Protein AF-A0A382LGN1-F1 (afdb_monomer_lite)

Radius of gyration: 19.97 Å; chains: 1; bounding box: 37×20×60 Å

pLDDT: mean 86.14, std 12.87, range [38.75, 96.81]

InterPro domains:
  IPR001444 Flagellar basal body rod protein, N-terminal [PF00460] (5-35)
  IPR019776 Flagellar basal body rod protein, conserved site [PS00588] (11-31)
  IPR020013 Flagellar hook-basal body protein, FlgE/F/G [TIGR03506] (3-55)

Sequence (58 aa):
MLRALYTSASGMQGQQMNLDVIANNLANVNTTGFKKSKMEFQDMLYQTNRAAGAEAGG

Secondary structure (DSSP, 8-state):
-HHHHHHHHHHHHHHHHHHHHHHHHHHTTTSTT---------PPPP--SS-TT-----

Organism: NCBI:txid408172

Structure (mmCIF, N/CA/C/O backbone):
data_AF-A0A382LGN1-F1
#
_entry.id   AF-A0A382LGN1-F1
#
loop_
_atom_site.group_PDB
_atom_site.id
_atom_site.type_symbol
_atom_site.label_atom_id
_atom_site.label_alt_id
_atom_site.label_comp_id
_atom_site.label_asym_id
_atom_site.label_entity_id
_atom_site.label_seq_id
_atom_site.pdbx_PDB_ins_code
_atom_site.Cartn_x
_atom_site.Cartn_y
_atom_site.Cartn_z
_atom_site.occupancy
_atom_site.B_iso_or_equiv
_atom_site.auth_seq_id
_atom_site.auth_comp_id
_atom_site.auth_asym_id
_atom_site.auth_atom_id
_atom_site.pdbx_PDB_model_num
ATOM 1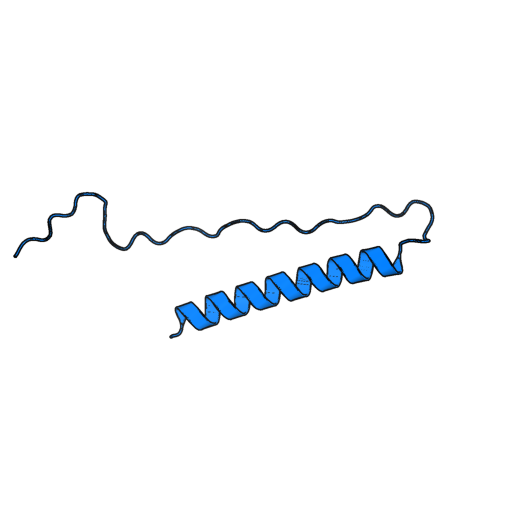 N N . MET A 1 1 ? 18.759 -8.756 -16.426 1.00 62.47 1 MET A N 1
ATOM 2 C CA . MET A 1 1 ? 18.241 -9.451 -15.225 1.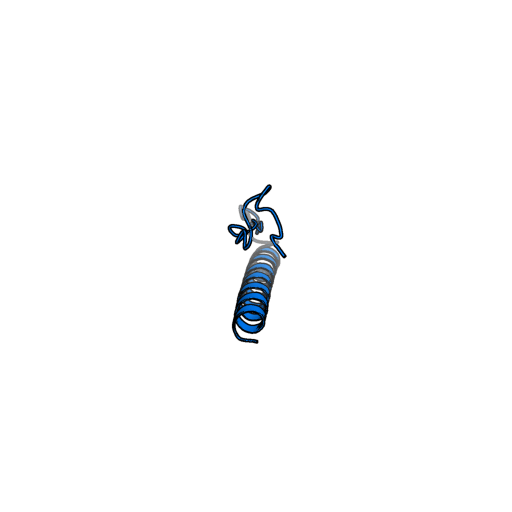00 62.47 1 MET A CA 1
ATOM 3 C C . MET A 1 1 ? 18.173 -8.541 -13.998 1.00 62.47 1 MET A C 1
ATOM 5 O O . MET A 1 1 ? 17.112 -8.486 -13.395 1.00 62.47 1 MET A O 1
ATOM 9 N N . LEU A 1 2 ? 19.213 -7.753 -13.683 1.00 80.88 2 LEU A N 1
ATOM 10 C CA . LEU A 1 2 ? 19.222 -6.848 -12.517 1.00 80.88 2 LEU A CA 1
ATOM 11 C C . LEU A 1 2 ? 18.026 -5.872 -12.458 1.00 80.88 2 LEU A C 1
ATOM 13 O O . LEU A 1 2 ? 17.346 -5.803 -11.443 1.00 80.88 2 LEU A O 1
ATOM 17 N N . ARG A 1 3 ? 17.709 -5.176 -13.563 1.00 81.75 3 ARG A N 1
ATOM 18 C CA . ARG A 1 3 ? 16.570 -4.234 -13.625 1.00 81.75 3 ARG A CA 1
ATOM 19 C C . ARG A 1 3 ? 15.233 -4.899 -13.290 1.00 81.75 3 ARG A C 1
ATOM 21 O O . ARG A 1 3 ? 14.455 -4.337 -12.537 1.00 81.75 3 ARG A O 1
ATOM 28 N N . ALA A 1 4 ? 14.992 -6.097 -13.828 1.00 85.50 4 ALA A N 1
ATOM 29 C CA . ALA A 1 4 ? 13.760 -6.841 -13.576 1.00 85.50 4 ALA A CA 1
ATOM 30 C C . ALA A 1 4 ? 13.637 -7.234 -12.098 1.00 85.50 4 ALA A C 1
ATOM 32 O O . ALA A 1 4 ? 12.570 -7.068 -11.524 1.00 85.50 4 ALA A O 1
ATOM 33 N N . LEU A 1 5 ? 14.736 -7.664 -11.468 1.00 90.31 5 LEU A N 1
ATOM 34 C CA . LEU A 1 5 ? 14.759 -7.973 -10.038 1.00 90.31 5 LEU A CA 1
ATOM 35 C C . LEU A 1 5 ? 14.444 -6.740 -9.183 1.00 90.31 5 LEU A C 1
ATOM 37 O O . LEU A 1 5 ? 13.636 -6.839 -8.266 1.00 90.31 5 LEU A O 1
ATOM 41 N N . TYR A 1 6 ? 15.025 -5.580 -9.503 1.00 88.12 6 TYR A N 1
ATOM 42 C CA . TYR A 1 6 ? 14.711 -4.333 -8.801 1.00 88.12 6 TYR A CA 1
ATOM 43 C C . TYR A 1 6 ? 13.248 -3.917 -8.980 1.00 88.12 6 TYR A C 1
ATOM 45 O O . TYR A 1 6 ? 12.614 -3.532 -8.004 1.00 88.12 6 TYR A O 1
ATOM 53 N N . THR A 1 7 ? 12.687 -4.057 -10.184 1.00 87.12 7 THR A N 1
ATOM 54 C CA . THR A 1 7 ? 11.259 -3.800 -10.435 1.00 87.12 7 THR A CA 1
ATOM 55 C C . THR A 1 7 ? 10.358 -4.772 -9.667 1.00 87.12 7 THR A C 1
ATOM 57 O O . THR A 1 7 ? 9.355 -4.363 -9.087 1.00 87.12 7 THR A O 1
ATOM 60 N N . SER A 1 8 ? 10.710 -6.059 -9.617 1.00 90.00 8 SER A N 1
ATOM 61 C CA . SER A 1 8 ? 9.975 -7.050 -8.826 1.00 90.00 8 SER A CA 1
ATOM 62 C C . SER A 1 8 ? 10.073 -6.765 -7.328 1.00 90.00 8 SER A C 1
ATOM 64 O O . SER A 1 8 ? 9.067 -6.846 -6.631 1.00 90.00 8 SER A O 1
ATOM 66 N N . ALA A 1 9 ? 11.254 -6.391 -6.831 1.00 91.94 9 ALA A N 1
ATOM 67 C CA . ALA A 1 9 ? 11.463 -6.039 -5.432 1.00 91.94 9 ALA A CA 1
ATOM 68 C C . ALA A 1 9 ? 10.668 -4.786 -5.035 1.00 91.94 9 ALA A C 1
ATOM 70 O O . ALA A 1 9 ? 9.976 -4.811 -4.020 1.00 91.94 9 ALA A O 1
ATOM 71 N N . SER A 1 10 ? 10.688 -3.729 -5.856 1.00 90.69 10 SER A N 1
ATOM 72 C CA . SER A 1 10 ? 9.894 -2.520 -5.604 1.00 90.69 10 SER A CA 1
ATOM 73 C C . SER A 1 10 ? 8.391 -2.806 -5.656 1.00 90.69 10 SER A C 1
ATOM 75 O O . SER A 1 10 ? 7.636 -2.291 -4.835 1.00 90.69 10 SER A O 1
ATOM 77 N N . GLY A 1 11 ? 7.952 -3.678 -6.571 1.00 91.62 11 GLY A N 1
ATOM 78 C CA . GLY A 1 11 ? 6.572 -4.155 -6.634 1.00 91.62 11 GLY A CA 1
ATOM 79 C C . GLY A 1 11 ? 6.159 -4.919 -5.374 1.00 91.62 11 GLY A C 1
ATOM 80 O O . GLY A 1 11 ? 5.133 -4.602 -4.780 1.00 91.62 11 GLY A O 1
ATOM 81 N N . MET A 1 12 ? 6.974 -5.878 -4.921 1.00 95.31 12 MET A N 1
ATOM 82 C CA . MET A 1 12 ? 6.713 -6.632 -3.686 1.00 95.31 12 MET A CA 1
ATOM 83 C C . MET A 1 12 ? 6.677 -5.726 -2.455 1.00 95.31 12 MET A C 1
ATOM 85 O O . MET A 1 12 ? 5.780 -5.862 -1.629 1.00 95.31 12 MET A O 1
ATOM 89 N N . GLN A 1 13 ? 7.602 -4.772 -2.349 1.00 94.69 13 GLN A N 1
ATOM 90 C CA . GLN A 1 13 ? 7.617 -3.811 -1.248 1.00 94.69 13 GLN A CA 1
ATOM 91 C C . GLN A 1 13 ? 6.358 -2.932 -1.245 1.00 94.69 13 GLN A C 1
ATOM 93 O O . GLN A 1 13 ? 5.766 -2.705 -0.190 1.00 94.69 13 GLN A O 1
ATOM 98 N N . GLY A 1 14 ? 5.911 -2.479 -2.421 1.00 93.69 14 GLY A N 1
ATOM 99 C CA . GLY A 1 14 ? 4.656 -1.742 -2.560 1.00 93.69 14 GLY A CA 1
ATOM 100 C C . GLY A 1 14 ? 3.438 -2.567 -2.135 1.00 93.69 14 GLY A C 1
ATOM 101 O O . GLY A 1 14 ? 2.568 -2.061 -1.428 1.00 93.69 14 GLY A O 1
ATOM 102 N N . GLN A 1 15 ? 3.394 -3.850 -2.507 1.00 94.88 15 GLN A N 1
ATOM 103 C CA . GLN A 1 15 ? 2.325 -4.758 -2.081 1.00 94.88 15 GLN A CA 1
ATOM 104 C C . GLN A 1 15 ? 2.339 -5.002 -0.569 1.00 94.88 15 GLN A C 1
ATOM 106 O O . GLN A 1 15 ? 1.280 -4.961 0.053 1.00 94.88 15 GLN A O 1
ATOM 111 N N . GLN A 1 16 ? 3.516 -5.192 0.034 1.00 95.50 16 GLN A N 1
ATOM 112 C CA . GLN A 1 16 ? 3.645 -5.348 1.484 1.00 95.50 16 GLN A CA 1
ATOM 113 C C . GLN A 1 16 ? 3.079 -4.131 2.222 1.00 95.50 16 GLN A C 1
ATOM 115 O O . GLN A 1 16 ? 2.244 -4.282 3.107 1.00 95.50 16 GLN A O 1
ATOM 120 N N . MET A 1 17 ? 3.454 -2.921 1.801 1.00 95.56 17 MET A N 1
ATOM 121 C CA . MET A 1 17 ? 2.959 -1.695 2.427 1.00 95.56 17 MET A CA 1
ATOM 122 C C . MET A 1 17 ? 1.436 -1.542 2.282 1.00 95.56 17 MET A C 1
ATOM 124 O O . MET A 1 17 ? 0.766 -1.091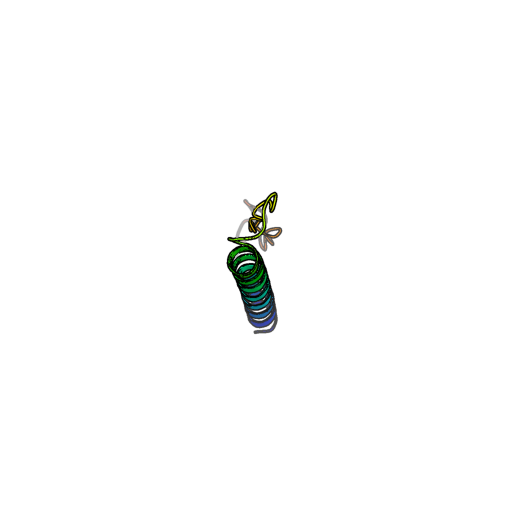 3.209 1.00 95.56 17 MET A O 1
ATOM 128 N N . ASN A 1 18 ? 0.864 -1.965 1.151 1.00 95.88 18 ASN A N 1
ATOM 129 C CA . ASN A 1 18 ? -0.586 -1.965 0.965 1.00 95.88 18 ASN A CA 1
ATOM 130 C C . ASN A 1 18 ? -1.280 -2.940 1.927 1.00 95.88 18 ASN A C 1
ATOM 132 O O . ASN A 1 18 ? -2.278 -2.584 2.556 1.00 95.88 18 ASN A O 1
ATOM 136 N N . LEU A 1 19 ? -0.727 -4.146 2.094 1.00 96.38 19 LEU A N 1
ATOM 137 C CA . LEU A 1 19 ? -1.227 -5.112 3.072 1.00 96.38 19 LEU A CA 1
ATOM 138 C C . LEU A 1 19 ? -1.151 -4.561 4.498 1.00 96.38 19 LEU A C 1
ATOM 140 O O . LEU A 1 19 ? -2.120 -4.701 5.241 1.00 96.38 19 LEU A O 1
ATOM 144 N N . ASP A 1 20 ? -0.069 -3.872 4.858 1.00 96.62 20 ASP A N 1
ATOM 145 C CA . ASP A 1 20 ? 0.093 -3.266 6.182 1.00 96.62 20 ASP A CA 1
ATOM 146 C C . ASP A 1 20 ? -0.958 -2.169 6.436 1.00 96.62 20 ASP A C 1
ATOM 148 O O . ASP A 1 20 ? -1.558 -2.107 7.513 1.00 96.62 20 ASP A O 1
ATOM 152 N N . VAL A 1 21 ? -1.257 -1.336 5.430 1.00 96.06 21 VAL A N 1
ATOM 153 C CA . VAL A 1 21 ? -2.318 -0.313 5.510 1.00 96.06 21 VAL A CA 1
ATOM 154 C C . VAL A 1 21 ? -3.699 -0.956 5.646 1.00 96.06 21 VAL A C 1
ATOM 156 O O . VAL A 1 21 ? -4.518 -0.506 6.451 1.00 96.06 21 VAL A O 1
ATOM 159 N N . ILE A 1 22 ? -3.980 -2.022 4.892 1.00 96.00 22 ILE A N 1
ATOM 160 C CA . ILE A 1 22 ? -5.239 -2.770 5.006 1.00 96.00 22 ILE A CA 1
ATOM 161 C C . ILE A 1 22 ? -5.363 -3.392 6.399 1.00 96.00 22 ILE A C 1
ATOM 163 O O . ILE A 1 22 ? -6.405 -3.237 7.038 1.00 96.00 22 ILE A O 1
ATOM 167 N N . ALA A 1 23 ? -4.306 -4.041 6.888 1.00 96.69 23 ALA A N 1
ATOM 168 C CA . ALA A 1 23 ? -4.271 -4.668 8.203 1.00 96.69 23 ALA A CA 1
ATOM 169 C C . ALA A 1 23 ? -4.495 -3.640 9.319 1.00 96.69 23 ALA A C 1
ATOM 171 O O . ALA A 1 23 ? -5.317 -3.866 10.206 1.00 96.69 23 ALA A O 1
ATOM 172 N N . ASN A 1 24 ? -3.841 -2.477 9.245 1.00 96.81 24 ASN A N 1
ATOM 173 C CA . ASN A 1 24 ? -4.022 -1.401 10.216 1.00 96.81 24 ASN A CA 1
ATOM 174 C C . ASN A 1 24 ? -5.457 -0.853 10.220 1.00 96.81 24 ASN A C 1
ATOM 176 O O . ASN A 1 24 ? -6.046 -0.667 11.287 1.00 96.81 24 ASN A O 1
ATOM 180 N N . ASN A 1 25 ? -6.041 -0.642 9.039 1.00 95.88 25 ASN A N 1
ATOM 181 C CA . ASN A 1 25 ? -7.423 -0.188 8.917 1.00 95.88 25 ASN A CA 1
ATOM 182 C C . ASN A 1 25 ? -8.420 -1.215 9.467 1.00 95.88 25 ASN A C 1
ATOM 184 O O . ASN A 1 25 ? -9.388 -0.835 10.121 1.00 95.88 25 ASN A O 1
ATOM 188 N N . LEU A 1 26 ? -8.194 -2.505 9.198 1.00 95.12 26 LEU A N 1
ATOM 189 C CA . LEU A 1 26 ? -9.051 -3.584 9.682 1.00 95.12 26 LEU A CA 1
ATOM 190 C C . LEU A 1 26 ? -8.959 -3.722 11.205 1.00 95.12 26 LEU A C 1
ATOM 192 O O . LEU A 1 26 ? -9.986 -3.831 11.868 1.00 95.12 26 LEU A O 1
ATOM 196 N N . ALA A 1 27 ? -7.748 -3.657 11.762 1.00 96.38 27 ALA A N 1
ATOM 197 C CA . ALA A 1 27 ? -7.522 -3.739 13.203 1.00 96.38 27 ALA A CA 1
ATOM 198 C C . ALA A 1 27 ? -8.214 -2.603 13.979 1.00 96.38 27 ALA A C 1
ATOM 200 O O . ALA A 1 27 ? -8.641 -2.809 15.112 1.00 96.38 27 ALA A O 1
ATOM 201 N N . ASN A 1 28 ? -8.361 -1.422 13.370 1.00 95.69 28 ASN A N 1
ATOM 202 C CA . ASN A 1 28 ? -8.931 -0.236 14.015 1.00 95.69 28 ASN A CA 1
ATOM 203 C C . ASN A 1 28 ? -10.365 0.097 13.575 1.00 95.69 28 ASN A C 1
ATOM 205 O O . ASN A 1 28 ? -10.862 1.179 13.882 1.00 95.69 28 ASN A O 1
ATOM 209 N N . VAL A 1 29 ? -11.058 -0.813 12.883 1.00 95.12 29 VAL A N 1
ATOM 210 C CA . VAL A 1 29 ? -12.407 -0.551 12.347 1.00 95.12 29 VAL A CA 1
ATOM 211 C C . VAL A 1 29 ? -13.438 -0.203 13.431 1.00 95.12 29 VAL A C 1
ATOM 213 O O . VAL A 1 29 ? -14.350 0.579 13.182 1.00 95.12 29 VAL A O 1
ATOM 216 N N . ASN A 1 30 ? -13.267 -0.735 14.645 1.00 94.31 30 ASN A N 1
ATOM 217 C CA . ASN A 1 30 ? -14.161 -0.497 15.783 1.00 94.31 30 ASN A CA 1
ATOM 218 C C . ASN A 1 30 ? -13.648 0.593 16.742 1.00 94.31 30 ASN A C 1
ATOM 220 O O . ASN A 1 30 ? -14.273 0.850 17.770 1.00 94.31 30 ASN A O 1
ATOM 224 N N . THR A 1 31 ? -12.512 1.228 16.439 1.00 94.50 31 THR A N 1
ATOM 225 C CA . THR A 1 31 ? -11.936 2.279 17.283 1.00 94.50 31 THR A CA 1
ATOM 226 C C . THR A 1 31 ? -12.641 3.605 17.000 1.00 94.50 31 THR A C 1
ATOM 228 O O . THR A 1 31 ? -12.531 4.168 15.909 1.00 94.50 31 THR A O 1
ATOM 231 N N . THR A 1 32 ? -13.366 4.135 17.987 1.00 94.50 32 THR A N 1
ATOM 232 C CA . THR A 1 32 ? -14.089 5.407 17.854 1.00 94.50 32 THR A CA 1
ATOM 233 C C . THR A 1 32 ? -13.137 6.549 17.491 1.00 94.50 32 THR A C 1
ATOM 235 O O . THR A 1 32 ? -12.143 6.782 18.173 1.00 94.50 32 THR A O 1
ATOM 238 N N . GLY A 1 33 ? -13.452 7.282 16.419 1.00 91.81 33 GLY A N 1
ATOM 239 C CA . GLY A 1 33 ? -12.641 8.408 15.942 1.00 91.81 33 GLY A CA 1
ATOM 240 C C . GLY A 1 33 ? -11.445 8.026 15.060 1.00 91.81 33 GLY A C 1
ATOM 241 O O . GLY A 1 33 ? -10.701 8.916 14.645 1.00 91.81 33 GLY A O 1
ATOM 242 N N . PHE A 1 34 ? -11.261 6.741 14.732 1.00 93.81 34 PHE A N 1
ATOM 243 C CA . PHE A 1 34 ? -10.221 6.305 13.801 1.00 93.81 34 PHE A CA 1
ATOM 244 C C . PHE A 1 34 ? -10.481 6.811 12.373 1.00 93.81 34 PHE A C 1
ATOM 246 O O . PHE A 1 34 ? -11.603 6.763 11.864 1.00 93.81 34 PHE A O 1
ATOM 253 N N . LYS A 1 35 ? -9.421 7.283 11.707 1.00 94.56 35 LYS A N 1
ATOM 254 C CA . LYS A 1 35 ? -9.458 7.743 10.315 1.00 94.56 35 LYS A CA 1
ATOM 255 C C . LYS A 1 35 ? -8.726 6.743 9.433 1.00 94.56 35 LYS A C 1
ATOM 257 O O . LYS A 1 35 ? -7.544 6.486 9.636 1.00 94.56 35 LYS A O 1
ATOM 262 N N . LYS A 1 36 ? -9.436 6.213 8.439 1.00 91.12 36 LYS A N 1
ATOM 263 C CA . LYS A 1 36 ? -8.894 5.237 7.494 1.00 91.12 36 LYS A CA 1
ATOM 264 C C . LYS A 1 36 ? -7.779 5.854 6.647 1.00 91.12 36 LYS A C 1
ATOM 266 O O . LYS A 1 36 ? -7.962 6.925 6.071 1.00 91.12 36 LYS A O 1
ATOM 271 N N . SER A 1 37 ? -6.683 5.120 6.498 1.00 91.69 37 SER A N 1
ATOM 272 C CA . SER A 1 37 ? -5.582 5.462 5.593 1.00 91.69 37 SER A CA 1
ATOM 273 C C . SER A 1 37 ? -5.725 4.722 4.264 1.00 91.69 37 SER A C 1
ATOM 275 O O . SER A 1 37 ? -6.223 3.596 4.219 1.00 91.69 37 SER A O 1
ATOM 277 N N . LYS A 1 38 ? -5.287 5.329 3.160 1.00 93.00 38 LYS A N 1
ATOM 278 C CA . LYS A 1 38 ? -5.278 4.702 1.832 1.00 93.00 38 LYS A CA 1
ATOM 279 C C . LYS A 1 38 ? -3.887 4.836 1.229 1.00 93.00 38 LYS A C 1
ATOM 281 O O . LYS A 1 38 ? -3.306 5.914 1.275 1.00 93.00 38 LYS A O 1
ATOM 286 N N . MET A 1 39 ? -3.382 3.743 0.668 1.00 91.25 39 MET A N 1
ATOM 287 C CA . MET A 1 39 ? -2.150 3.759 -0.107 1.00 91.25 39 MET A CA 1
ATOM 288 C C . MET A 1 39 ? -2.460 4.064 -1.573 1.00 91.25 39 MET A C 1
ATOM 290 O O . MET A 1 39 ? -3.419 3.530 -2.133 1.00 91.25 39 MET A O 1
ATOM 294 N N . GLU A 1 40 ? -1.644 4.913 -2.189 1.00 93.06 40 GLU A N 1
ATOM 295 C CA . GLU A 1 40 ? -1.696 5.211 -3.618 1.00 93.06 40 GLU A CA 1
ATOM 296 C C . GLU A 1 40 ? -0.314 4.994 -4.226 1.00 93.06 40 GLU A C 1
ATOM 298 O O . GLU A 1 40 ? 0.707 5.262 -3.591 1.00 93.06 40 GLU A O 1
ATOM 303 N N . PHE A 1 41 ? -0.293 4.464 -5.445 1.00 92.06 41 PHE A N 1
ATOM 304 C CA . PHE A 1 41 ? 0.932 4.195 -6.186 1.00 92.06 41 PHE A CA 1
ATOM 305 C C . PHE A 1 41 ? 1.119 5.251 -7.267 1.00 92.06 41 PHE A C 1
ATOM 307 O O . PHE A 1 41 ? 0.148 5.721 -7.860 1.00 92.06 41 PHE A O 1
ATOM 3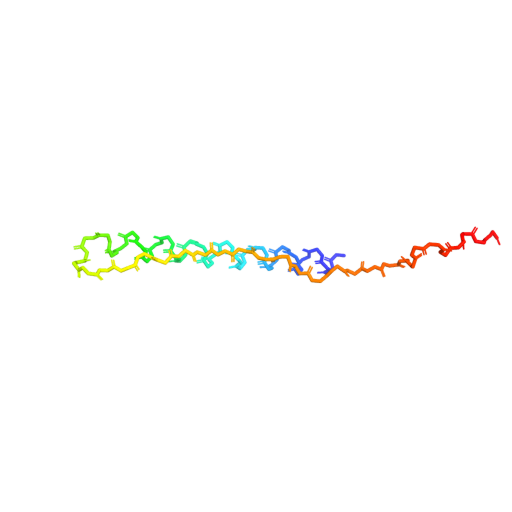14 N N . GLN A 1 42 ? 2.374 5.606 -7.519 1.00 90.19 42 GLN A N 1
ATOM 315 C CA . GLN A 1 42 ? 2.764 6.529 -8.575 1.00 90.19 42 GLN A CA 1
ATOM 316 C C . GLN A 1 42 ? 3.842 5.886 -9.435 1.00 90.19 42 GLN A C 1
ATOM 318 O O . GLN A 1 42 ? 4.644 5.079 -8.954 1.00 90.19 42 GLN A O 1
ATOM 323 N N . ASP A 1 43 ? 3.847 6.257 -10.708 1.00 88.81 43 ASP A N 1
ATOM 324 C CA . ASP A 1 43 ? 4.835 5.770 -11.656 1.00 88.81 43 ASP A CA 1
ATOM 325 C C . ASP A 1 43 ? 6.224 6.334 -11.341 1.00 88.81 43 ASP A C 1
ATOM 327 O O . ASP A 1 43 ? 6.385 7.459 -10.863 1.00 88.81 43 ASP A O 1
ATOM 331 N N . MET A 1 44 ? 7.250 5.544 -11.652 1.00 86.31 44 MET A N 1
ATOM 332 C CA . MET A 1 44 ? 8.637 6.004 -11.624 1.00 86.31 44 MET A CA 1
ATOM 333 C C . MET A 1 44 ? 9.021 6.680 -12.945 1.00 86.31 44 MET A C 1
ATOM 335 O O . MET A 1 44 ? 8.377 6.490 -13.976 1.00 86.31 44 MET A O 1
ATOM 339 N N . LEU A 1 45 ? 10.121 7.438 -12.926 1.00 86.94 45 LEU A N 1
ATOM 340 C CA . LEU A 1 45 ? 10.650 8.097 -14.118 1.00 86.94 45 LEU A CA 1
ATOM 341 C C . LEU A 1 45 ? 10.999 7.077 -15.216 1.00 86.94 45 LEU A C 1
ATOM 343 O O . LEU A 1 45 ? 11.741 6.118 -14.991 1.00 86.94 45 LEU A O 1
ATOM 347 N N . TYR A 1 46 ? 10.499 7.323 -16.424 1.00 84.94 46 TYR A N 1
ATOM 348 C CA . TYR A 1 46 ? 10.763 6.485 -17.588 1.00 84.94 46 TYR A CA 1
ATOM 349 C C . TYR A 1 46 ? 12.175 6.728 -18.137 1.00 84.94 46 TYR A C 1
ATOM 351 O O . TYR A 1 46 ? 12.573 7.862 -18.400 1.00 84.94 46 TYR A O 1
ATOM 359 N N . GLN A 1 47 ? 12.929 5.652 -18.368 1.00 79.88 47 GLN A N 1
ATOM 360 C CA . GLN A 1 47 ? 14.215 5.730 -19.059 1.00 79.88 47 GLN A CA 1
ATOM 361 C C . GLN A 1 47 ? 13.987 5.699 -20.577 1.00 79.88 47 GLN A C 1
ATOM 363 O O . GLN A 1 47 ? 13.581 4.670 -21.122 1.00 79.88 47 GLN A O 1
ATOM 368 N N . THR A 1 48 ? 14.267 6.809 -21.267 1.00 77.56 48 THR A N 1
ATOM 369 C CA . THR A 1 48 ? 14.247 6.846 -22.736 1.00 77.56 48 THR A CA 1
ATOM 370 C C . THR A 1 48 ? 15.599 6.393 -23.294 1.00 77.56 48 THR A C 1
ATOM 372 O O . THR A 1 48 ? 16.615 7.059 -23.123 1.00 77.56 48 THR A O 1
ATOM 375 N N . ASN A 1 49 ? 15.639 5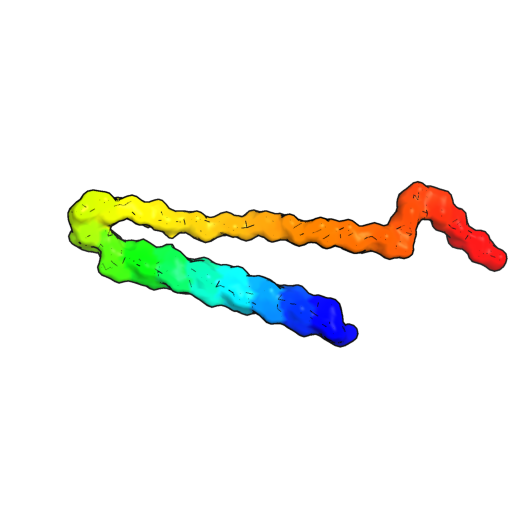.218 -23.926 1.00 71.56 49 ASN A N 1
ATOM 376 C CA . ASN A 1 49 ? 16.883 4.645 -24.466 1.00 71.56 49 ASN A CA 1
ATOM 377 C C . ASN A 1 49 ? 17.232 5.156 -25.876 1.00 71.56 49 ASN A C 1
ATOM 379 O O . ASN A 1 49 ? 18.326 4.897 -26.369 1.00 71.56 49 ASN A O 1
ATOM 383 N N . ARG A 1 50 ? 16.318 5.874 -26.535 1.00 68.94 50 ARG A N 1
ATOM 384 C CA . ARG A 1 50 ? 16.551 6.549 -27.816 1.00 68.94 50 ARG A CA 1
ATOM 385 C C . ARG A 1 50 ? 15.769 7.853 -27.831 1.00 68.94 50 ARG A C 1
ATOM 387 O O . ARG A 1 50 ? 14.580 7.858 -27.527 1.00 68.94 50 ARG A O 1
ATOM 394 N N . ALA A 1 51 ? 16.430 8.943 -28.211 1.00 71.25 51 ALA A N 1
ATOM 395 C CA . ALA A 1 51 ? 15.738 10.191 -28.494 1.00 71.25 51 ALA A CA 1
ATOM 396 C C . ALA A 1 51 ? 14.738 9.963 -29.639 1.00 71.25 51 ALA A C 1
ATOM 398 O O . ALA A 1 51 ? 15.073 9.320 -30.640 1.00 71.25 51 ALA A O 1
ATOM 399 N N . ALA A 1 52 ? 13.512 10.464 -29.486 1.00 63.44 52 ALA A N 1
ATOM 400 C CA . ALA A 1 52 ? 12.534 10.456 -30.565 1.00 63.44 52 ALA A CA 1
ATOM 401 C C . ALA A 1 52 ? 13.128 11.220 -31.761 1.00 63.44 52 ALA A C 1
ATOM 403 O O . ALA A 1 52 ? 13.433 12.403 -31.639 1.00 63.44 52 ALA A O 1
ATOM 404 N N . GLY A 1 53 ? 13.351 10.524 -32.881 1.00 66.94 53 GLY A N 1
ATOM 405 C CA . GLY A 1 53 ? 13.957 11.092 -34.092 1.00 66.94 53 GLY A CA 1
ATOM 406 C C . GLY A 1 53 ? 15.429 10.742 -34.350 1.00 66.94 53 GLY A C 1
ATOM 407 O O . GLY A 1 53 ? 15.975 11.219 -35.337 1.00 66.94 53 GLY A O 1
ATOM 408 N N . ALA A 1 54 ? 16.087 9.910 -33.532 1.00 64.19 54 ALA A N 1
ATOM 409 C CA . ALA A 1 54 ? 17.422 9.410 -33.876 1.00 64.19 54 ALA A CA 1
ATOM 410 C C . ALA A 1 54 ? 17.328 8.414 -35.048 1.00 64.19 54 ALA A C 1
ATOM 412 O O . ALA A 1 54 ? 16.883 7.276 -34.863 1.00 64.19 54 ALA A O 1
ATOM 413 N N . GLU A 1 55 ? 17.718 8.862 -36.243 1.00 60.62 55 GLU A N 1
ATOM 414 C CA . GLU A 1 55 ? 17.792 8.043 -37.451 1.00 60.62 55 GLU A CA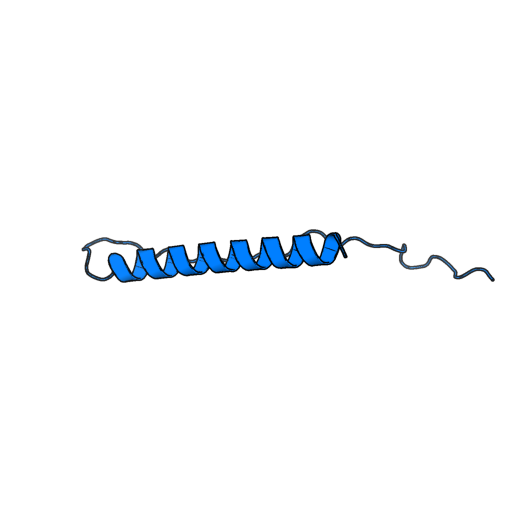 1
ATOM 415 C C . GLU A 1 55 ? 18.577 6.758 -37.166 1.00 60.62 55 GLU A C 1
ATOM 417 O O . GLU A 1 55 ? 19.692 6.776 -36.638 1.00 60.62 55 GLU A O 1
ATOM 422 N N . ALA A 1 56 ? 17.979 5.615 -37.498 1.00 60.34 56 ALA A N 1
ATOM 423 C CA . ALA A 1 56 ? 18.717 4.370 -37.604 1.00 60.34 56 ALA A CA 1
ATOM 424 C C . ALA A 1 56 ? 19.593 4.462 -38.865 1.00 60.34 56 ALA A C 1
ATOM 426 O O . ALA A 1 56 ? 19.202 3.983 -39.923 1.00 60.34 56 ALA A O 1
ATOM 427 N N . GLY A 1 57 ? 20.729 5.155 -38.760 1.00 56.88 57 GLY A N 1
ATOM 428 C CA . GLY A 1 57 ? 21.764 5.155 -39.791 1.00 56.88 57 GLY A CA 1
ATOM 429 C C . GLY A 1 57 ? 22.311 3.739 -39.968 1.00 56.88 57 GLY A C 1
ATOM 430 O O . GLY A 1 57 ? 22.624 3.082 -38.970 1.00 56.88 57 GLY A O 1
ATOM 431 N N . GLY A 1 58 ? 22.315 3.274 -41.220 1.00 38.75 58 GLY A N 1
ATOM 432 C CA . GLY A 1 58 ? 22.824 1.968 -41.649 1.00 38.75 58 GLY A CA 1
ATOM 433 C C . GLY A 1 58 ? 24.340 1.873 -41.696 1.00 38.75 58 GLY A C 1
ATOM 434 O O . GLY A 1 58 ? 25.015 2.920 -41.575 1.00 38.75 58 GLY A O 1
#

Foldseek 3Di:
DVVVVVVVVVVVVLVVVQVVLVVVCVVCVVPPPDDRDHDDDDDDDDDDPDDVPPDPDD